Protein AF-A0A7C5X6T9-F1 (afdb_monomer_lite)

pLDDT: mean 95.21, std 6.44, range [51.47, 98.44]

Sequence (83 aa):
AMDIVEVEVDGKWVPITKRGKLPGFKQVYKCGTSHVITRWDEPAPCGEPLLVKWVENGEVVRMLP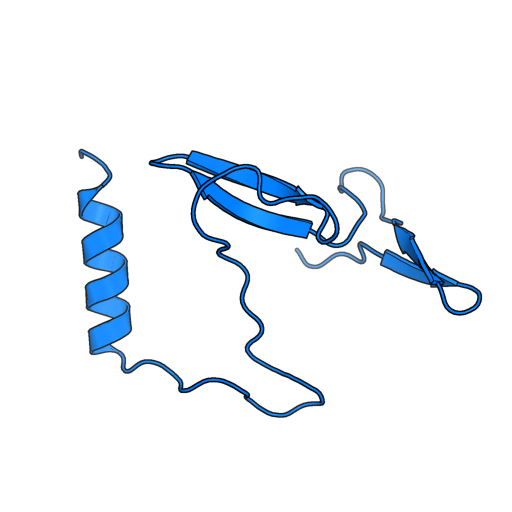HEREIREYVLRQLKEFEL

Structure (mmCIF, N/CA/C/O backbone):
data_AF-A0A7C5X6T9-F1
#
_entry.id   AF-A0A7C5X6T9-F1
#
loop_
_atom_site.group_PDB
_atom_site.id
_atom_site.type_symbol
_atom_site.label_atom_id
_atom_site.label_alt_id
_atom_site.label_comp_id
_atom_site.label_asym_id
_atom_site.label_entity_id
_atom_site.label_seq_id
_atom_site.pdbx_PDB_ins_code
_atom_site.Cartn_x
_atom_site.Cartn_y
_atom_site.Cartn_z
_atom_site.occupancy
_atom_site.B_iso_or_equiv
_atom_site.auth_seq_id
_atom_site.auth_comp_id
_atom_site.auth_asym_id
_atom_site.auth_atom_id
_atom_site.pdbx_PDB_model_num
ATOM 1 N N . ALA A 1 1 ? 5.699 12.288 -1.916 1.00 91.12 1 ALA A N 1
ATOM 2 C CA . ALA A 1 1 ? 6.573 12.208 -3.106 1.00 91.12 1 ALA A CA 1
ATOM 3 C C . ALA A 1 1 ? 6.275 10.905 -3.825 1.00 91.12 1 ALA A C 1
ATOM 5 O O . ALA A 1 1 ? 5.916 9.948 -3.149 1.00 91.12 1 ALA A O 1
ATOM 6 N N . MET A 1 2 ? 6.399 10.886 -5.147 1.00 96.75 2 MET A N 1
ATOM 7 C CA . MET A 1 2 ? 6.281 9.674 -5.954 1.00 96.75 2 MET A CA 1
ATOM 8 C C . MET A 1 2 ? 7.667 9.351 -6.504 1.00 96.75 2 MET A C 1
ATOM 10 O O . MET A 1 2 ? 8.351 10.243 -7.002 1.00 96.75 2 MET A O 1
ATOM 14 N N . ASP A 1 3 ? 8.101 8.108 -6.344 1.00 97.56 3 ASP A N 1
ATOM 15 C CA . ASP A 1 3 ? 9.454 7.665 -6.653 1.00 97.56 3 ASP A CA 1
ATOM 16 C C . ASP A 1 3 ? 9.370 6.305 -7.359 1.00 97.56 3 ASP A C 1
ATOM 18 O O . ASP A 1 3 ? 8.548 5.469 -6.984 1.00 97.56 3 ASP A O 1
ATOM 22 N N . ILE A 1 4 ? 10.227 6.068 -8.354 1.00 98.00 4 ILE A N 1
ATOM 23 C CA . ILE A 1 4 ? 10.393 4.731 -8.939 1.00 98.00 4 ILE A CA 1
ATOM 24 C C . ILE A 1 4 ? 10.964 3.805 -7.854 1.00 98.00 4 ILE A C 1
ATOM 26 O O . ILE A 1 4 ? 11.930 4.168 -7.169 1.00 98.00 4 ILE A O 1
ATOM 30 N N . VAL A 1 5 ? 10.343 2.635 -7.681 1.00 97.94 5 VAL A N 1
ATOM 31 C CA . VAL A 1 5 ? 10.772 1.603 -6.717 1.00 97.94 5 VAL A CA 1
ATOM 32 C C . VAL A 1 5 ? 11.223 0.308 -7.390 1.00 97.94 5 VAL A C 1
ATOM 34 O O . VAL A 1 5 ? 11.987 -0.445 -6.784 1.00 97.94 5 VAL A O 1
ATOM 37 N N . GLU A 1 6 ? 10.794 0.071 -8.630 1.00 97.88 6 GLU A N 1
ATOM 38 C CA . GLU A 1 6 ? 11.187 -1.060 -9.471 1.00 97.88 6 GLU A CA 1
ATOM 39 C C . GLU A 1 6 ? 11.220 -0.631 -10.939 1.00 97.88 6 GLU A C 1
ATOM 41 O O . GLU A 1 6 ? 10.495 0.281 -11.343 1.00 97.88 6 GLU A O 1
ATOM 46 N N . VAL A 1 7 ? 12.064 -1.289 -11.727 1.00 97.62 7 VAL A N 1
ATOM 47 C CA . VAL A 1 7 ? 12.147 -1.131 -13.183 1.00 97.62 7 VAL A CA 1
ATOM 48 C C . VAL A 1 7 ? 12.197 -2.521 -13.801 1.00 97.62 7 VAL A C 1
ATOM 50 O O . VAL A 1 7 ? 12.866 -3.406 -13.269 1.00 97.62 7 VAL A O 1
ATOM 53 N N . GLU A 1 8 ? 11.494 -2.721 -14.910 1.00 97.56 8 GLU A N 1
ATOM 54 C CA . GLU A 1 8 ? 11.583 -3.959 -15.678 1.00 97.56 8 GLU A CA 1
ATOM 55 C C . GLU A 1 8 ? 12.878 -3.975 -16.503 1.00 97.56 8 GLU A C 1
ATOM 57 O O . GLU A 1 8 ? 13.134 -3.071 -17.300 1.00 97.56 8 GLU A O 1
ATOM 62 N N . VAL A 1 9 ? 13.706 -4.999 -16.295 1.00 97.50 9 VAL A N 1
ATOM 63 C CA . VAL A 1 9 ? 14.956 -5.244 -17.025 1.00 97.50 9 VAL A CA 1
ATOM 64 C C . VAL A 1 9 ? 14.936 -6.694 -17.491 1.00 97.50 9 VAL A C 1
ATOM 66 O O . VAL A 1 9 ? 14.768 -7.602 -16.679 1.00 97.50 9 VAL A O 1
ATOM 69 N N . ASP A 1 10 ? 15.058 -6.912 -18.801 1.00 97.25 10 ASP A N 1
ATOM 70 C CA . ASP A 1 10 ? 15.041 -8.244 -19.424 1.00 97.25 10 ASP A CA 1
ATOM 71 C C . ASP A 1 10 ? 13.830 -9.109 -19.007 1.00 97.25 10 ASP A C 1
ATOM 73 O O . ASP A 1 10 ? 13.956 -10.299 -18.705 1.00 97.25 10 ASP A O 1
ATOM 77 N N . GLY A 1 11 ? 12.639 -8.496 -18.953 1.00 97.19 11 GLY A N 1
ATOM 78 C CA . GLY A 1 11 ? 11.381 -9.168 -18.602 1.00 97.19 11 GLY A CA 1
ATOM 79 C C . GLY A 1 11 ? 11.209 -9.479 -17.110 1.00 97.19 11 GLY A C 1
ATOM 80 O O . GLY A 1 11 ? 10.353 -10.285 -16.741 1.00 97.19 11 GLY A O 1
ATOM 81 N N . LYS A 1 12 ? 12.047 -8.905 -16.237 1.00 96.62 12 LYS A N 1
ATOM 82 C CA . LYS A 1 12 ? 11.991 -9.102 -14.782 1.00 96.62 12 LYS A CA 1
ATOM 83 C C . LYS A 1 12 ? 11.952 -7.767 -14.056 1.00 96.62 12 LYS A C 1
ATOM 85 O O . LYS A 1 12 ? 12.718 -6.860 -14.369 1.00 96.62 12 LYS A O 1
ATOM 90 N N . TRP A 1 13 ? 11.110 -7.668 -13.032 1.00 96.75 13 TRP A N 1
ATOM 91 C CA . TRP A 1 13 ? 11.098 -6.513 -12.138 1.00 96.75 13 TRP A CA 1
ATOM 92 C C . TRP A 1 13 ? 12.335 -6.525 -11.238 1.00 96.75 13 TRP A C 1
ATOM 94 O O . TRP A 1 13 ? 12.568 -7.474 -10.490 1.00 96.75 13 TRP A O 1
ATOM 104 N N . VAL A 1 14 ? 13.142 -5.468 -11.329 1.00 97.44 14 VAL A N 1
ATOM 105 C CA . VAL A 1 14 ? 14.350 -5.276 -10.526 1.00 97.44 14 VAL A CA 1
ATOM 106 C C . VAL A 1 14 ? 14.109 -4.150 -9.515 1.00 97.44 14 VAL A C 1
ATOM 108 O O . VAL A 1 14 ? 13.781 -3.029 -9.918 1.00 97.44 14 VAL A O 1
ATOM 111 N N . PRO A 1 15 ? 14.299 -4.392 -8.204 1.00 97.31 15 PRO A N 1
ATOM 112 C CA . PRO A 1 15 ? 14.135 -3.371 -7.178 1.00 97.31 15 PRO A CA 1
ATOM 113 C C . PRO A 1 15 ? 15.249 -2.320 -7.258 1.00 97.31 15 PRO A C 1
ATOM 115 O O . PRO A 1 15 ? 16.413 -2.600 -6.973 1.00 97.31 15 PRO A O 1
ATOM 118 N N . ILE A 1 16 ? 14.886 -1.084 -7.614 1.00 96.75 16 ILE A N 1
ATOM 119 C CA . ILE A 1 16 ? 15.820 0.032 -7.810 1.00 96.75 16 ILE A CA 1
ATOM 120 C C . ILE A 1 16 ? 15.161 1.367 -7.453 1.00 96.75 16 ILE A C 1
ATOM 122 O O . ILE A 1 16 ? 14.001 1.620 -7.765 1.00 96.75 16 ILE A O 1
ATOM 126 N N . THR A 1 17 ? 15.900 2.243 -6.771 1.00 98.00 17 THR A N 1
ATOM 127 C CA . THR A 1 17 ? 15.412 3.572 -6.389 1.00 98.00 17 THR A CA 1
ATOM 128 C C . THR A 1 17 ? 16.575 4.538 -6.138 1.00 98.00 17 THR A C 1
ATOM 130 O O . THR A 1 17 ? 17.732 4.126 -6.052 1.00 98.00 17 THR A O 1
ATOM 133 N N . LYS A 1 18 ? 16.287 5.838 -6.004 1.00 97.50 18 LYS A N 1
ATOM 134 C CA . LYS A 1 18 ? 17.302 6.856 -5.677 1.00 97.50 18 LYS A CA 1
ATOM 135 C C . LYS A 1 18 ? 17.678 6.847 -4.192 1.00 97.50 18 LYS A C 1
ATOM 137 O O . LYS A 1 18 ? 16.923 6.380 -3.342 1.00 97.50 18 LYS A O 1
ATOM 142 N N . ARG A 1 19 ? 18.833 7.437 -3.859 1.00 97.12 19 ARG A N 1
ATOM 143 C CA . ARG A 1 19 ? 19.311 7.571 -2.468 1.00 97.12 19 ARG A CA 1
ATOM 144 C C . ARG A 1 19 ? 18.236 8.189 -1.561 1.00 97.12 19 ARG A C 1
ATOM 146 O O . ARG A 1 19 ? 17.555 9.138 -1.949 1.00 97.12 19 ARG A O 1
ATOM 153 N N . GLY A 1 20 ? 18.111 7.651 -0.347 1.00 96.88 20 GLY A N 1
ATOM 154 C CA . GLY A 1 20 ? 17.117 8.088 0.642 1.00 96.88 20 GLY A CA 1
ATOM 155 C C . GLY A 1 20 ? 15.709 7.514 0.436 1.00 96.88 20 GLY A C 1
ATOM 156 O O . GLY A 1 20 ? 14.758 8.023 1.025 1.00 96.88 20 GLY A O 1
ATOM 157 N N . LYS A 1 21 ? 15.552 6.489 -0.412 1.00 97.75 21 LYS A N 1
ATOM 158 C CA . LYS A 1 21 ? 14.291 5.772 -0.659 1.00 97.75 21 LYS A CA 1
ATOM 159 C C . LYS A 1 21 ? 14.503 4.264 -0.546 1.00 97.75 21 LYS A C 1
ATOM 161 O O . LYS A 1 21 ? 15.628 3.787 -0.668 1.00 97.75 21 LYS A O 1
ATOM 166 N N . LEU A 1 22 ? 13.418 3.527 -0.305 1.00 97.12 22 LEU A N 1
ATOM 167 C CA . LEU A 1 22 ? 13.430 2.066 -0.202 1.00 97.12 22 LEU A CA 1
ATOM 168 C C . LEU A 1 22 ? 12.916 1.438 -1.511 1.00 97.12 22 LEU A C 1
ATOM 170 O O . LEU A 1 22 ? 11.769 1.718 -1.881 1.00 97.12 22 LEU A O 1
ATOM 174 N N . PRO A 1 23 ? 13.714 0.598 -2.196 1.00 97.69 23 PRO A N 1
ATOM 175 C CA . PRO A 1 23 ? 13.303 -0.046 -3.443 1.00 97.69 23 PRO A CA 1
ATOM 176 C C . PRO A 1 23 ? 12.262 -1.155 -3.197 1.00 97.69 23 PRO A C 1
ATOM 178 O O . PRO A 1 23 ? 11.912 -1.450 -2.048 1.00 97.69 23 PRO A O 1
ATOM 181 N N . GLY A 1 24 ? 11.759 -1.750 -4.279 1.00 97.06 24 GLY A N 1
ATOM 182 C CA . GLY A 1 24 ? 10.852 -2.899 -4.279 1.00 97.06 24 GLY A CA 1
ATOM 183 C C . GLY A 1 24 ? 9.370 -2.537 -4.187 1.00 97.06 24 GLY A C 1
ATOM 184 O O . GLY A 1 24 ? 8.994 -1.570 -3.513 1.00 97.06 24 GLY A O 1
ATOM 185 N N . PHE A 1 25 ? 8.517 -3.327 -4.831 1.00 97.56 25 PHE A N 1
ATOM 186 C CA . PHE A 1 25 ? 7.073 -3.268 -4.651 1.00 97.56 25 PHE A CA 1
ATOM 187 C C . PHE A 1 25 ? 6.708 -3.866 -3.288 1.00 97.56 25 PHE A C 1
ATOM 189 O O . PHE A 1 25 ? 7.266 -4.875 -2.854 1.00 97.56 25 PHE A O 1
ATOM 196 N N . LYS A 1 26 ? 5.836 -3.176 -2.549 1.00 98.06 26 LYS A N 1
ATOM 197 C CA . LYS A 1 26 ? 5.617 -3.410 -1.116 1.00 98.06 26 LYS A CA 1
ATOM 198 C C . LYS A 1 26 ? 4.137 -3.428 -0.783 1.00 98.06 26 LYS A C 1
ATOM 200 O O . LYS A 1 26 ? 3.357 -2.723 -1.417 1.00 98.06 26 LYS A O 1
ATOM 205 N N . GLN A 1 27 ? 3.788 -4.182 0.252 1.00 98.06 27 GLN A N 1
ATOM 206 C CA . GLN A 1 27 ? 2.465 -4.205 0.869 1.00 98.06 27 GLN A CA 1
ATOM 207 C C . GLN A 1 27 ? 2.541 -3.592 2.275 1.00 98.06 27 GLN A C 1
ATOM 209 O O . GLN A 1 27 ? 3.590 -3.617 2.920 1.00 98.06 27 GLN A O 1
ATOM 214 N N . VAL A 1 28 ? 1.427 -3.030 2.743 1.00 98.12 28 VAL A N 1
ATOM 215 C CA . VAL A 1 28 ? 1.252 -2.557 4.118 1.00 98.12 28 VAL A CA 1
ATOM 216 C C . VAL A 1 28 ? 0.185 -3.411 4.784 1.00 98.12 28 VAL A C 1
ATOM 218 O O . VAL A 1 28 ? -0.912 -3.547 4.252 1.00 98.12 28 VAL A O 1
ATOM 221 N N . TYR A 1 29 ? 0.486 -3.943 5.958 1.00 98.00 29 TYR A N 1
ATOM 222 C CA . TYR A 1 29 ? -0.431 -4.753 6.747 1.00 98.00 29 TYR A CA 1
ATOM 223 C C . TYR A 1 29 ? -0.821 -4.030 8.031 1.00 98.00 29 TYR A C 1
ATOM 225 O O . TYR A 1 29 ? 0.038 -3.450 8.700 1.00 98.00 29 TYR A O 1
ATOM 233 N N . LYS A 1 30 ? -2.106 -4.078 8.389 1.00 95.50 30 LYS A N 1
ATOM 234 C CA . LYS A 1 30 ? -2.601 -3.623 9.691 1.00 95.50 30 LYS A CA 1
ATOM 235 C C . LYS A 1 30 ? -2.517 -4.765 10.692 1.00 95.50 30 LYS A C 1
ATOM 237 O O . LYS A 1 30 ? -3.247 -5.746 10.591 1.00 95.50 30 LYS A O 1
ATOM 242 N N . CYS A 1 31 ? -1.645 -4.615 11.678 1.00 94.44 31 CYS A N 1
ATOM 243 C CA . CYS A 1 31 ? -1.353 -5.615 12.693 1.00 94.44 31 CYS A CA 1
ATOM 244 C C . CYS A 1 31 ? -1.721 -5.060 14.069 1.00 94.44 31 CYS A C 1
ATOM 246 O O . CYS A 1 31 ? -0.906 -4.431 14.747 1.00 94.44 31 CYS A O 1
ATOM 248 N N . GLY A 1 32 ? -2.987 -5.241 14.454 1.00 90.12 32 GLY A N 1
ATOM 249 C CA . GLY A 1 32 ? -3.557 -4.547 15.608 1.00 90.12 32 GLY A CA 1
ATOM 250 C C . GLY A 1 32 ? -3.562 -3.035 15.373 1.00 90.12 32 GLY A C 1
ATOM 251 O O . GLY A 1 32 ? -4.104 -2.569 14.373 1.00 90.12 32 GLY A O 1
ATOM 252 N N . THR A 1 33 ? -2.925 -2.281 16.269 1.00 88.81 33 THR A N 1
ATOM 253 C CA . THR A 1 33 ? -2.785 -0.815 16.184 1.00 88.81 33 THR A CA 1
ATOM 254 C C . THR A 1 33 ? -1.547 -0.354 15.403 1.00 88.81 33 THR A C 1
ATOM 256 O O . THR A 1 33 ? -1.332 0.845 15.236 1.00 88.81 33 THR A O 1
ATOM 259 N N . SER A 1 34 ? -0.710 -1.284 14.930 1.00 91.75 34 SER A N 1
ATOM 260 C CA . SER A 1 34 ? 0.523 -0.990 14.191 1.00 91.75 34 SER A CA 1
ATOM 261 C C . SER A 1 34 ? 0.392 -1.310 12.703 1.00 91.75 34 SER A C 1
ATOM 263 O O . SER A 1 34 ? -0.418 -2.143 12.298 1.00 91.75 34 SER A O 1
ATOM 265 N N . HIS A 1 35 ? 1.244 -0.689 11.887 1.00 96.12 35 HIS A N 1
ATOM 266 C CA . HIS A 1 35 ? 1.382 -1.011 10.468 1.00 96.12 35 HIS A CA 1
ATOM 267 C C . HIS A 1 35 ? 2.750 -1.635 10.188 1.00 96.12 35 HIS A C 1
ATOM 269 O O . HIS A 1 35 ? 3.774 -1.095 10.607 1.00 96.12 35 HIS A O 1
ATOM 275 N N . VAL A 1 36 ? 2.769 -2.750 9.458 1.00 97.69 36 VAL A N 1
ATOM 276 C CA . VAL A 1 36 ? 3.992 -3.460 9.055 1.00 97.69 36 VAL A CA 1
ATOM 277 C C . VAL A 1 36 ? 4.118 -3.422 7.536 1.00 97.69 36 VAL A C 1
ATOM 279 O O . VAL A 1 36 ? 3.141 -3.643 6.826 1.00 97.69 36 VAL A O 1
ATOM 282 N N . ILE A 1 37 ? 5.317 -3.130 7.030 1.00 97.88 37 ILE A N 1
ATOM 283 C CA . ILE A 1 37 ? 5.604 -3.068 5.593 1.00 97.88 37 ILE A CA 1
ATOM 284 C C . ILE A 1 37 ? 6.479 -4.261 5.218 1.00 97.88 37 ILE A C 1
ATOM 286 O O . ILE A 1 37 ? 7.522 -4.465 5.835 1.00 97.88 37 ILE A O 1
ATOM 290 N N . THR A 1 38 ? 6.087 -4.998 4.183 1.00 97.31 38 THR A N 1
ATOM 291 C CA . THR A 1 38 ? 6.858 -6.124 3.627 1.00 97.31 38 THR A CA 1
ATOM 292 C C . THR A 1 38 ? 6.964 -5.991 2.116 1.00 97.31 38 THR A C 1
ATOM 294 O O . THR A 1 38 ? 6.282 -5.156 1.504 1.00 97.31 38 THR A O 1
ATOM 297 N N . ARG A 1 39 ? 7.816 -6.803 1.485 1.00 96.19 39 ARG A N 1
A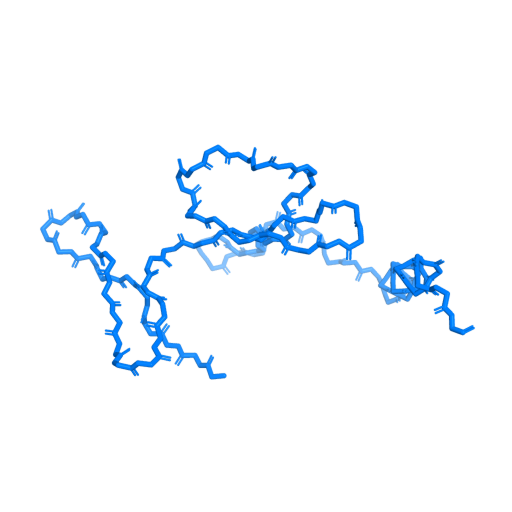TOM 298 C CA . ARG A 1 39 ? 7.788 -6.921 0.022 1.00 96.19 39 ARG A CA 1
ATOM 299 C C . ARG A 1 39 ? 6.474 -7.559 -0.423 1.00 96.19 39 ARG A C 1
ATOM 301 O O . ARG A 1 39 ? 5.812 -8.247 0.354 1.00 96.19 39 ARG A O 1
ATOM 308 N N . TRP A 1 40 ? 6.065 -7.272 -1.654 1.00 95.38 40 TRP A N 1
ATOM 309 C CA . TRP A 1 40 ? 4.780 -7.731 -2.185 1.00 95.38 40 TRP A CA 1
ATOM 310 C C . TRP A 1 40 ? 4.687 -9.258 -2.324 1.00 95.38 40 TRP A C 1
ATOM 312 O O . TRP A 1 40 ? 3.605 -9.822 -2.205 1.00 95.38 40 TRP A O 1
ATOM 322 N N . ASP A 1 41 ? 5.816 -9.916 -2.571 1.00 90.44 41 ASP A N 1
ATOM 323 C CA . ASP A 1 41 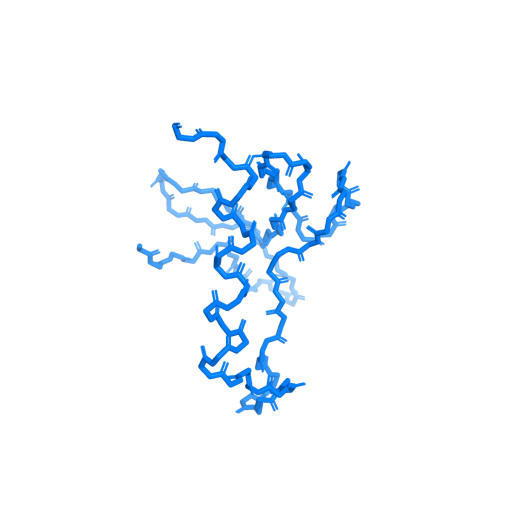? 5.961 -11.364 -2.737 1.00 90.44 41 ASP A CA 1
ATOM 324 C C . ASP A 1 41 ? 6.260 -12.112 -1.425 1.00 90.44 41 ASP A C 1
ATOM 326 O O . ASP A 1 41 ? 6.326 -13.342 -1.413 1.00 90.44 41 ASP A O 1
ATOM 330 N N . GLU A 1 42 ? 6.416 -11.395 -0.310 1.00 94.38 42 GLU A N 1
ATOM 331 C CA . GLU A 1 42 ? 6.626 -11.996 1.006 1.00 94.38 42 GLU A CA 1
ATOM 332 C C . GLU A 1 42 ? 5.291 -12.403 1.661 1.00 94.38 42 GLU A C 1
ATOM 334 O O . GLU A 1 42 ? 4.271 -11.730 1.473 1.00 94.38 42 GLU A O 1
ATOM 339 N N . PRO A 1 43 ? 5.274 -13.483 2.471 1.00 94.50 43 PRO A N 1
ATOM 340 C CA . PRO A 1 43 ? 4.095 -13.867 3.239 1.00 94.50 43 PRO A CA 1
ATOM 341 C C . PRO A 1 43 ? 3.574 -12.722 4.111 1.00 94.50 43 PRO A C 1
ATOM 343 O O . PRO A 1 43 ? 4.354 -11.952 4.674 1.00 94.50 43 PRO A O 1
ATOM 346 N N . ALA A 1 44 ? 2.250 -12.652 4.273 1.00 94.69 44 ALA A N 1
ATOM 347 C CA . ALA A 1 44 ? 1.628 -11.684 5.166 1.00 94.69 44 ALA A CA 1
ATOM 348 C C . ALA A 1 44 ? 2.188 -11.854 6.591 1.00 94.69 44 ALA A C 1
ATOM 350 O O . ALA A 1 44 ? 2.046 -12.935 7.170 1.00 94.69 44 ALA A O 1
ATOM 351 N N . PRO A 1 45 ? 2.805 -10.816 7.179 1.00 94.88 45 PRO A N 1
ATOM 352 C CA . PRO A 1 45 ? 3.388 -10.922 8.511 1.00 94.88 45 PRO A CA 1
ATOM 353 C C . PRO A 1 45 ? 2.298 -11.047 9.584 1.00 94.88 45 PRO A C 1
ATOM 355 O O . PRO A 1 45 ? 2.526 -11.644 10.633 1.00 94.88 45 PRO A O 1
ATOM 358 N N . CYS A 1 46 ? 1.129 -10.446 9.337 1.00 95.12 46 CYS A N 1
ATOM 359 C CA . CYS A 1 46 ? -0.010 -10.382 10.243 1.00 95.12 46 CYS A CA 1
ATOM 360 C C . CYS A 1 46 ? -1.197 -9.668 9.578 1.00 95.12 46 CYS A C 1
ATOM 362 O O . CYS A 1 46 ? -1.022 -8.929 8.611 1.00 95.12 46 CYS A O 1
ATOM 364 N N . GLY A 1 47 ? -2.387 -9.851 10.157 1.00 94.56 47 GLY A N 1
ATOM 365 C CA . GLY A 1 47 ? -3.560 -9.005 9.930 1.00 94.56 47 GLY A CA 1
ATOM 366 C C . GLY A 1 47 ? -3.999 -8.836 8.473 1.00 94.56 47 GLY A C 1
ATOM 367 O O . GLY A 1 47 ? -3.852 -9.742 7.654 1.00 94.56 47 GLY A O 1
ATOM 368 N N . GLU A 1 48 ? -4.602 -7.684 8.174 1.00 93.81 48 GLU A N 1
ATOM 369 C CA . GLU A 1 48 ? -5.197 -7.392 6.865 1.00 93.81 48 GLU A CA 1
ATOM 370 C C . GLU A 1 48 ? -4.271 -6.539 5.977 1.00 93.81 48 GLU A C 1
ATOM 372 O O . GLU A 1 48 ? -3.644 -5.596 6.474 1.00 93.81 48 GLU A O 1
ATOM 377 N N . PRO A 1 49 ? -4.176 -6.828 4.664 1.00 96.81 49 PRO A N 1
ATOM 378 C CA . PRO A 1 49 ? -3.466 -5.974 3.718 1.00 96.81 49 PRO A CA 1
ATOM 379 C C . PRO A 1 49 ? -4.264 -4.693 3.439 1.00 96.81 49 PRO A C 1
ATOM 381 O O . PRO A 1 49 ? -5.465 -4.739 3.177 1.00 96.81 49 PRO A O 1
ATOM 384 N N . LEU A 1 50 ? -3.586 -3.546 3.438 1.00 96.81 50 LEU A N 1
ATOM 385 C CA . LEU A 1 50 ? -4.208 -2.232 3.260 1.00 96.81 50 LEU A CA 1
ATOM 386 C C . LEU A 1 50 ? -4.116 -1.702 1.826 1.00 96.81 50 LEU A C 1
ATOM 388 O O . LEU A 1 50 ? -5.015 -0.986 1.379 1.00 96.81 50 LEU A O 1
ATOM 392 N N . LEU A 1 51 ? -3.050 -2.024 1.084 1.00 97.25 51 LEU A N 1
ATOM 393 C CA . LEU A 1 51 ? -2.955 -1.646 -0.325 1.00 97.25 51 LEU A CA 1
ATOM 394 C C . LEU A 1 51 ? -3.778 -2.620 -1.160 1.00 97.25 51 LEU A C 1
ATOM 396 O O . LEU A 1 51 ? -3.436 -3.797 -1.297 1.00 97.25 51 LEU A O 1
ATOM 400 N N . VAL A 1 52 ? -4.852 -2.100 -1.749 1.00 95.94 52 VAL A N 1
ATOM 401 C CA . VAL A 1 52 ? -5.760 -2.851 -2.613 1.00 95.94 52 VAL A CA 1
ATOM 402 C C . VAL A 1 52 ? -5.733 -2.309 -4.036 1.00 95.94 52 VAL A C 1
ATOM 404 O O . VAL A 1 52 ? -5.618 -1.104 -4.268 1.00 95.94 52 VAL A O 1
ATOM 407 N N . LYS A 1 53 ? -5.867 -3.210 -5.010 1.00 96.88 53 LYS A N 1
ATOM 408 C CA . LYS A 1 53 ? -5.949 -2.845 -6.425 1.00 96.88 53 LYS A CA 1
ATOM 409 C C . LYS A 1 53 ? -7.303 -2.202 -6.719 1.00 96.88 53 LYS A C 1
ATOM 411 O O . LYS A 1 53 ? -8.333 -2.856 -6.567 1.00 96.88 53 LYS A O 1
ATOM 416 N N . TRP A 1 54 ? -7.284 -0.934 -7.121 1.00 97.94 54 TRP A N 1
ATOM 417 C CA . TRP A 1 54 ? -8.468 -0.185 -7.560 1.00 97.94 54 TRP A CA 1
ATOM 418 C C . TRP A 1 54 ? -8.614 -0.147 -9.076 1.00 97.94 54 TRP A C 1
ATOM 420 O O . TRP A 1 54 ? -9.735 -0.112 -9.571 1.00 97.94 54 TRP A O 1
ATOM 430 N N . VAL A 1 55 ? -7.488 -0.162 -9.792 1.00 98.06 55 VAL A N 1
ATOM 431 C CA . VAL A 1 55 ? -7.436 -0.044 -11.248 1.00 98.06 55 VAL A CA 1
ATOM 432 C C . VAL A 1 55 ? -6.633 -1.201 -11.832 1.00 98.06 55 VAL A C 1
ATOM 434 O O . VAL A 1 55 ? -5.542 -1.517 -11.350 1.00 98.06 55 VAL A O 1
ATOM 437 N N . GLU A 1 56 ? -7.165 -1.819 -12.878 1.00 98.00 56 GLU A N 1
ATOM 438 C CA . GLU A 1 56 ? -6.512 -2.853 -13.677 1.00 98.00 56 GLU A CA 1
ATOM 439 C C . GLU A 1 56 ? -6.686 -2.506 -15.153 1.00 98.00 56 GLU A C 1
ATOM 441 O O . GLU A 1 56 ? -7.801 -2.273 -15.599 1.00 98.00 56 GLU A O 1
ATOM 446 N N . ASN A 1 57 ? -5.584 -2.417 -15.903 1.00 97.69 57 ASN A N 1
ATOM 447 C CA . ASN A 1 57 ? -5.601 -2.094 -17.337 1.00 97.69 57 ASN A CA 1
ATOM 448 C C . ASN A 1 57 ? -6.405 -0.825 -17.699 1.00 97.69 57 ASN A C 1
ATOM 450 O O . ASN A 1 57 ? -6.991 -0.738 -18.772 1.00 97.69 57 ASN A O 1
ATOM 454 N N . GLY A 1 58 ? -6.419 0.170 -16.806 1.00 98.00 58 GLY A N 1
ATOM 455 C CA . GLY A 1 58 ? -7.145 1.432 -16.994 1.00 98.00 58 GLY A CA 1
ATOM 456 C C . GLY A 1 58 ? -8.605 1.414 -16.531 1.00 98.00 58 GLY A C 1
ATOM 457 O O . GLY A 1 58 ? -9.236 2.467 -16.519 1.00 98.00 58 GLY A O 1
ATOM 458 N N . GLU A 1 59 ? -9.128 0.271 -16.087 1.00 98.19 59 GLU A N 1
ATOM 459 C CA . GLU A 1 59 ? -10.508 0.130 -15.618 1.00 98.19 59 GLU A CA 1
ATOM 460 C C . GLU A 1 59 ? -10.586 0.062 -14.093 1.00 98.19 59 GLU A C 1
ATOM 462 O O . GLU A 1 59 ? -9.757 -0.569 -13.434 1.00 98.19 59 GLU A O 1
ATOM 467 N N . VAL A 1 60 ? -11.605 0.706 -13.518 1.00 98.06 60 VAL A N 1
ATOM 468 C CA . VAL A 1 60 ? -11.881 0.629 -12.080 1.00 98.06 60 VAL A CA 1
ATOM 469 C C . VAL A 1 60 ? -12.516 -0.728 -11.773 1.00 98.06 60 VAL A C 1
ATOM 471 O O . VAL A 1 60 ? -13.636 -1.004 -12.190 1.00 98.06 60 VAL A O 1
ATOM 474 N N . VAL A 1 61 ? -11.814 -1.565 -11.007 1.00 98.25 61 VAL A N 1
ATOM 475 C CA . VAL A 1 61 ? -12.219 -2.955 -10.705 1.00 98.25 61 VAL A CA 1
ATOM 476 C C . VAL A 1 61 ? -12.930 -3.119 -9.360 1.00 98.25 6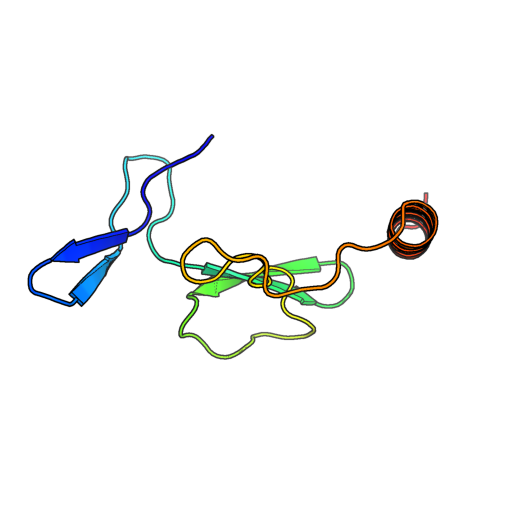1 VAL A C 1
ATOM 478 O O . VAL A 1 61 ? -13.178 -4.234 -8.903 1.00 98.25 61 VAL A O 1
ATOM 481 N N . ARG A 1 62 ? -13.244 -2.012 -8.684 1.00 97.19 62 ARG A N 1
ATOM 482 C CA . ARG A 1 62 ? -13.924 -1.998 -7.384 1.00 97.19 62 ARG A CA 1
ATOM 483 C C . ARG A 1 62 ? -15.040 -0.969 -7.370 1.00 97.19 62 ARG A C 1
ATOM 485 O O . ARG A 1 62 ? -14.944 0.077 -8.001 1.00 97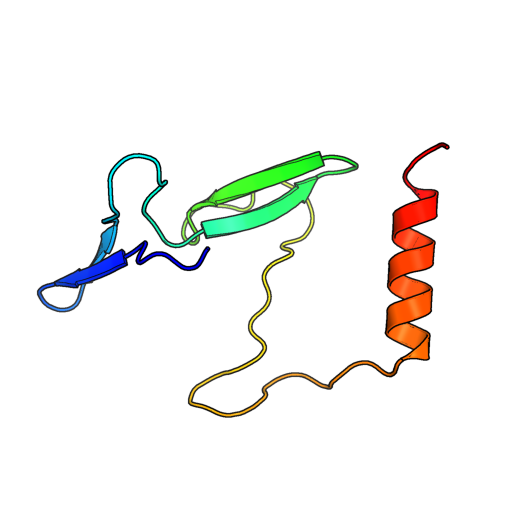.19 62 ARG A O 1
ATOM 492 N N . MET A 1 63 ? -16.076 -1.243 -6.588 1.00 97.25 63 MET A N 1
ATOM 493 C CA . MET A 1 63 ? -17.125 -0.263 -6.337 1.00 97.25 63 MET A CA 1
ATOM 494 C C . MET A 1 63 ? -16.569 0.877 -5.482 1.00 97.25 63 MET A C 1
ATOM 496 O O . MET A 1 63 ? -15.932 0.632 -4.455 1.00 97.25 63 MET A O 1
ATOM 500 N N . LEU A 1 64 ? -16.794 2.115 -5.919 1.00 96.69 64 LEU A N 1
ATOM 501 C CA . LEU A 1 64 ? -16.451 3.282 -5.116 1.00 96.69 64 LEU A CA 1
ATOM 502 C C . LEU A 1 64 ? -17.387 3.342 -3.900 1.00 96.69 64 LEU A C 1
ATOM 504 O O . LEU A 1 64 ? -18.601 3.234 -4.084 1.00 96.69 64 LEU A O 1
ATOM 508 N N . PRO A 1 65 ? -16.851 3.508 -2.681 1.00 97.06 65 PRO A N 1
ATOM 509 C CA . PRO A 1 65 ? -17.676 3.634 -1.491 1.00 97.06 65 PRO A CA 1
ATOM 510 C C . PRO A 1 65 ? -18.439 4.960 -1.503 1.00 97.06 65 PRO A C 1
ATOM 512 O O . PRO A 1 65 ? -17.940 5.978 -1.992 1.00 97.06 65 PRO A O 1
ATOM 515 N N . HIS A 1 66 ? -19.627 4.960 -0.908 1.00 98.38 66 HIS A N 1
ATOM 516 C CA . HIS A 1 66 ? -20.402 6.173 -0.667 1.00 98.38 66 HIS A CA 1
ATOM 517 C C . HIS A 1 66 ? -19.724 7.036 0.409 1.00 98.38 66 HIS A C 1
ATOM 519 O O . HIS A 1 66 ? -19.060 6.521 1.313 1.00 98.38 66 HIS A O 1
ATOM 525 N N . GLU A 1 67 ? -19.937 8.354 0.408 1.00 98.31 67 GLU A N 1
ATOM 526 C CA . GLU A 1 67 ? -19.290 9.263 1.366 1.00 98.31 67 GLU A CA 1
ATOM 527 C C . GLU A 1 67 ? -19.613 8.925 2.830 1.00 98.31 67 GLU A C 1
ATOM 529 O O . GLU A 1 67 ? -18.788 9.111 3.729 1.00 98.31 67 GLU A O 1
ATOM 534 N N . ARG A 1 68 ? -20.800 8.357 3.068 1.00 98.44 68 ARG A N 1
ATOM 535 C CA . ARG A 1 68 ? -21.223 7.867 4.381 1.00 98.44 68 ARG A CA 1
ATOM 536 C C . ARG A 1 68 ? -20.382 6.675 4.837 1.00 98.44 68 ARG A C 1
ATOM 538 O O . ARG A 1 68 ? -19.954 6.655 5.988 1.00 98.44 68 ARG A O 1
ATOM 545 N N . GLU A 1 69 ? -20.111 5.726 3.946 1.00 98.31 69 GLU A N 1
ATOM 546 C CA . GLU A 1 69 ? -19.291 4.549 4.250 1.00 98.31 69 GLU A CA 1
ATOM 547 C C . GLU A 1 69 ? -17.845 4.956 4.544 1.00 98.31 69 GLU A C 1
ATOM 549 O O . GLU A 1 69 ? -17.243 4.464 5.499 1.00 98.31 69 GLU A O 1
ATOM 554 N N . ILE A 1 70 ? -17.311 5.924 3.786 1.00 98.19 70 ILE A N 1
ATOM 555 C CA . ILE A 1 70 ? -15.984 6.503 4.037 1.00 98.19 70 ILE A CA 1
ATOM 556 C C . ILE A 1 70 ? -15.944 7.142 5.433 1.00 98.19 70 ILE A C 1
ATOM 558 O O . ILE A 1 70 ? -15.023 6.880 6.209 1.00 98.19 70 ILE A O 1
ATOM 562 N N . ARG A 1 71 ? -16.955 7.945 5.794 1.00 97.94 71 ARG A N 1
ATOM 563 C CA . ARG A 1 71 ? -17.041 8.566 7.126 1.00 97.94 71 ARG A CA 1
ATOM 564 C C . ARG A 1 71 ? -17.110 7.519 8.238 1.00 97.94 71 ARG A C 1
ATOM 566 O O . ARG A 1 71 ? -16.403 7.647 9.234 1.00 97.94 71 ARG A O 1
ATOM 573 N N . GLU A 1 72 ? -17.952 6.502 8.091 1.00 98.19 72 GLU A N 1
ATOM 574 C CA . GLU A 1 72 ? -18.097 5.427 9.078 1.00 98.19 72 GLU A CA 1
ATOM 575 C C . GLU A 1 72 ? -16.806 4.605 9.220 1.00 98.19 72 GLU A C 1
ATOM 577 O O . GLU A 1 72 ? -16.434 4.228 10.332 1.00 98.19 72 GLU A O 1
ATOM 582 N N . TYR A 1 73 ? -16.077 4.372 8.123 1.00 95.69 73 TYR A N 1
ATOM 583 C CA . TYR A 1 73 ? -14.751 3.756 8.145 1.00 95.69 73 TYR A CA 1
ATOM 584 C C . TYR A 1 73 ? -13.752 4.580 8.968 1.00 95.69 73 TYR A C 1
ATOM 586 O O . TYR A 1 73 ? -13.185 4.050 9.923 1.00 95.69 73 TYR A O 1
ATOM 594 N N . VAL A 1 74 ? -13.620 5.881 8.691 1.00 95.75 74 VAL A N 1
ATOM 595 C CA . VAL A 1 74 ? -12.710 6.769 9.438 1.00 95.75 74 VAL A CA 1
ATOM 596 C C . VAL A 1 74 ? -13.082 6.840 10.923 1.00 95.75 74 VAL A C 1
ATOM 598 O O . VAL A 1 74 ? -12.215 6.725 11.786 1.00 95.75 74 VAL A O 1
ATOM 601 N N . LEU A 1 75 ? -14.372 6.975 11.251 1.00 96.06 75 LEU A N 1
ATOM 602 C CA . LEU A 1 75 ? -14.825 7.025 12.646 1.00 96.06 75 LEU A CA 1
ATOM 603 C C . LEU A 1 75 ? -14.570 5.716 13.405 1.00 96.06 75 LEU A C 1
ATOM 605 O O . LEU A 1 75 ? -14.339 5.762 14.610 1.00 96.06 75 LEU A O 1
ATOM 609 N N . ARG A 1 76 ? -14.611 4.554 12.738 1.00 93.50 76 ARG A N 1
ATOM 610 C CA . ARG A 1 76 ? -14.216 3.278 13.359 1.00 93.50 76 ARG A CA 1
ATOM 611 C C . ARG A 1 76 ? -12.723 3.240 13.660 1.00 93.50 76 ARG A C 1
ATOM 613 O O . ARG A 1 76 ? -12.368 2.851 14.762 1.00 93.50 76 ARG A O 1
ATOM 620 N N . GLN A 1 77 ? -11.881 3.694 12.731 1.00 91.62 77 GLN A N 1
ATOM 621 C CA . GLN A 1 77 ? -10.431 3.747 12.940 1.00 91.62 77 GLN A CA 1
ATOM 622 C C . GLN A 1 77 ? -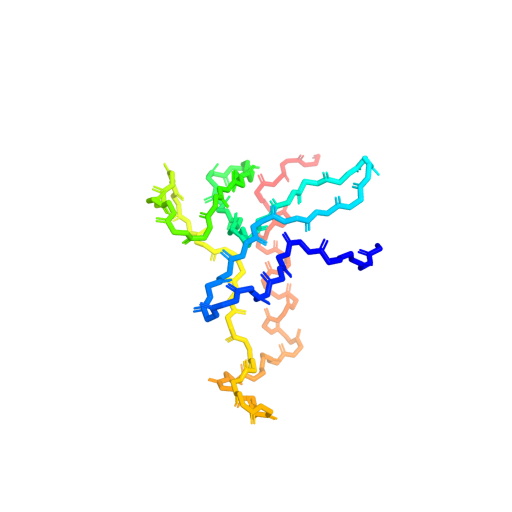10.059 4.671 14.106 1.00 91.62 77 GLN A C 1
ATOM 624 O O . GLN A 1 77 ? -9.240 4.300 14.935 1.00 91.62 77 GLN A O 1
ATOM 629 N N . LEU A 1 78 ? -10.694 5.843 14.217 1.00 92.69 78 LEU A N 1
ATOM 630 C CA . LEU A 1 78 ? -10.422 6.784 15.312 1.00 92.69 78 LEU A CA 1
ATOM 631 C C . LEU A 1 78 ? -10.758 6.217 16.695 1.00 92.69 78 LEU A C 1
ATOM 633 O O . LEU A 1 78 ? -10.096 6.575 17.656 1.00 92.69 78 LEU A O 1
ATOM 637 N N . LYS A 1 79 ? -11.747 5.321 16.808 1.00 91.88 79 LYS A N 1
ATOM 638 C CA . LYS A 1 79 ? -12.090 4.668 18.084 1.00 91.88 79 LYS A CA 1
ATOM 639 C C . LYS A 1 79 ? -11.029 3.679 18.569 1.00 91.88 79 LYS A C 1
ATOM 641 O O . LYS A 1 79 ? -11.047 3.326 19.741 1.00 91.88 79 LYS A O 1
ATOM 646 N N . GLU A 1 80 ? -10.155 3.198 17.685 1.00 86.62 80 GLU A N 1
ATOM 647 C CA . GLU A 1 80 ? -9.053 2.298 18.055 1.00 86.62 80 GLU A CA 1
ATOM 648 C C . GLU A 1 80 ? -7.896 3.045 18.734 1.00 86.62 80 GLU A C 1
ATOM 650 O O . GLU A 1 80 ? -7.037 2.417 19.350 1.00 86.62 80 GLU A O 1
ATOM 655 N N . PHE A 1 81 ? -7.879 4.376 18.635 1.00 83.00 81 PHE A N 1
ATOM 656 C CA . PHE A 1 81 ? -6.937 5.236 19.331 1.00 83.00 81 PHE A CA 1
ATOM 657 C C . PHE A 1 81 ? -7.667 5.886 20.511 1.00 83.00 81 PHE A C 1
ATOM 659 O O . PHE A 1 81 ? -8.624 6.634 20.316 1.00 83.00 81 PHE A O 1
ATOM 666 N N . GLU A 1 82 ? -7.236 5.602 21.741 1.00 66.50 82 GLU A N 1
ATOM 667 C CA . GLU A 1 82 ? -7.614 6.450 22.875 1.00 66.50 82 GLU A CA 1
ATOM 668 C C . GLU A 1 82 ? -7.026 7.852 22.638 1.00 66.50 82 GLU A C 1
ATOM 670 O O . GLU A 1 82 ? -5.830 7.990 22.365 1.00 66.50 82 GLU A O 1
ATOM 675 N N . LEU A 1 83 ? -7.886 8.874 22.682 1.00 51.47 83 LEU A N 1
ATOM 676 C CA . LEU A 1 83 ? -7.516 10.292 22.744 1.00 51.47 83 LEU A CA 1
ATOM 677 C C . LEU A 1 83 ? -7.505 10.750 24.201 1.00 51.47 83 LEU A C 1
ATOM 679 O O . LEU A 1 83 ? -8.480 10.413 24.912 1.00 51.47 83 LEU A O 1
#

Radius of gyration: 16.37 Å; chains: 1; bounding box: 40×26×42 Å

Foldseek 3Di:
DDWAQWDDDPNDTDGDTDPPDHHADWWWADAQLDIDIDHPPDPDPHHDTDDDDQDDPRDGPDDDDDPVVVVVVVVVNVVSDDD

Secondary structure (DSSP, 8-state):
-----EEEETTEEEE---TTS--S-EEEEEETTEEEEEETTSPP-SSEE-----EETTEE-SPPPPHHHHHHHHHHHHHTS--